Protein AF-A0A1Y2UDN9-F1 (afdb_monomer_lite)

Radius of gyration: 16.27 Å; chains: 1; bounding box: 39×38×45 Å

Structure (mmCIF, N/CA/C/O backbone):
data_AF-A0A1Y2UDN9-F1
#
_entry.id   AF-A0A1Y2UDN9-F1
#
loop_
_atom_site.group_PDB
_atom_site.id
_atom_site.type_symbol
_atom_site.label_atom_id
_atom_site.label_alt_id
_atom_site.label_comp_id
_atom_site.label_asym_id
_atom_site.label_entity_id
_atom_site.label_seq_id
_atom_site.pdbx_PDB_ins_code
_atom_site.Cartn_x
_atom_site.Cartn_y
_atom_site.Cartn_z
_atom_site.occupancy
_atom_site.B_iso_or_equiv
_atom_site.auth_seq_id
_atom_site.auth_comp_id
_atom_site.auth_asym_id
_atom_site.auth_atom_id
_atom_site.pdbx_PDB_model_num
ATOM 1 N N . MET A 1 1 ? -27.241 -13.152 34.740 1.00 37.03 1 MET A N 1
ATOM 2 C CA . MET A 1 1 ? -25.940 -13.431 34.098 1.00 37.03 1 MET A CA 1
ATOM 3 C C . MET A 1 1 ? -25.779 -12.438 32.962 1.00 37.03 1 MET A C 1
ATOM 5 O O . MET A 1 1 ? -26.514 -12.529 31.990 1.00 37.03 1 MET A O 1
ATOM 9 N N . VAL A 1 2 ? -24.936 -11.418 33.132 1.00 42.97 2 VAL A N 1
ATOM 10 C CA . VAL A 1 2 ? -24.679 -10.435 32.071 1.00 42.97 2 VAL A CA 1
ATOM 11 C C . VAL A 1 2 ? -23.726 -11.100 31.089 1.00 42.97 2 VAL A C 1
ATOM 13 O O . VAL A 1 2 ? -22.634 -11.514 31.474 1.00 42.97 2 VAL A O 1
ATOM 16 N N . ASN A 1 3 ? -24.183 -11.288 29.854 1.00 38.50 3 ASN A N 1
ATOM 17 C CA . ASN A 1 3 ? -23.412 -11.939 28.809 1.00 38.50 3 ASN A CA 1
ATOM 18 C C . ASN A 1 3 ? -22.277 -10.984 28.424 1.00 38.50 3 ASN A C 1
ATOM 20 O O . ASN A 1 3 ? -22.480 -10.039 27.664 1.00 38.50 3 ASN A O 1
ATOM 24 N N . ASN A 1 4 ? -21.102 -11.191 29.018 1.00 46.50 4 ASN A N 1
ATOM 25 C CA . ASN A 1 4 ? -19.884 -10.428 28.767 1.00 46.50 4 ASN A CA 1
ATOM 26 C C . ASN A 1 4 ? -19.296 -10.847 27.409 1.00 46.50 4 ASN A C 1
ATOM 28 O O . ASN A 1 4 ? -18.157 -11.300 27.320 1.00 46.50 4 ASN A O 1
ATOM 32 N N . SER A 1 5 ? -20.123 -10.761 26.360 1.00 51.50 5 SER A N 1
ATOM 33 C CA . SER A 1 5 ? -19.709 -10.795 24.965 1.00 51.50 5 SER A CA 1
ATOM 34 C C . SER A 1 5 ? -18.772 -9.617 24.811 1.00 51.50 5 SER A C 1
ATOM 36 O O . SER A 1 5 ? -19.217 -8.493 24.573 1.00 51.50 5 SER A O 1
ATOM 38 N N . SER A 1 6 ? -17.490 -9.885 25.044 1.00 52.12 6 SER A N 1
ATOM 39 C CA . SER A 1 6 ? -16.393 -8.959 24.882 1.00 52.12 6 SER A CA 1
ATOM 40 C C . SER A 1 6 ? -16.687 -8.148 23.637 1.00 52.12 6 SER A C 1
ATOM 42 O O . SER A 1 6 ? -16.804 -8.711 22.544 1.00 52.12 6 SER A O 1
ATOM 44 N N . ILE A 1 7 ? -16.868 -6.840 23.815 1.00 49.94 7 ILE A N 1
ATOM 45 C CA . ILE A 1 7 ? -16.781 -5.879 22.728 1.00 49.94 7 ILE A CA 1
ATOM 46 C C . ILE A 1 7 ? -15.335 -6.003 22.253 1.00 49.94 7 ILE A C 1
ATOM 48 O O . ILE A 1 7 ? -14.445 -5.257 22.642 1.00 49.94 7 ILE A O 1
ATOM 52 N N . ASN A 1 8 ? -15.082 -7.037 21.456 1.00 46.06 8 ASN A N 1
ATOM 53 C CA . ASN A 1 8 ? -13.920 -7.177 20.620 1.00 46.06 8 ASN A CA 1
ATOM 54 C C . ASN A 1 8 ? -14.138 -6.135 19.532 1.00 46.06 8 ASN A C 1
ATOM 56 O O . ASN A 1 8 ? -14.494 -6.460 18.399 1.00 46.06 8 ASN A O 1
ATOM 60 N N . HIS A 1 9 ? -13.969 -4.866 19.894 1.00 44.47 9 HIS A N 1
ATOM 61 C CA . HIS A 1 9 ? -13.613 -3.830 18.952 1.00 44.47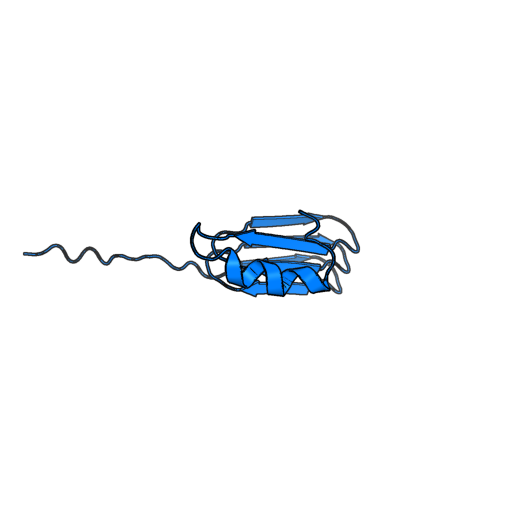 9 HIS A CA 1
ATOM 62 C C . HIS A 1 9 ? -12.249 -4.264 18.418 1.00 44.47 9 HIS A C 1
ATOM 64 O O . HIS A 1 9 ? -11.215 -3.891 18.964 1.00 44.47 9 HIS A O 1
ATOM 70 N N . ARG A 1 10 ? -12.251 -5.214 17.469 1.00 52.50 10 ARG A N 1
ATOM 71 C CA . ARG A 1 10 ? -11.055 -5.789 16.862 1.00 52.50 10 ARG A CA 1
ATOM 72 C C . ARG A 1 10 ? -10.376 -4.640 16.140 1.00 52.50 10 ARG A C 1
ATOM 74 O O . ARG A 1 10 ? -10.664 -4.388 14.973 1.00 52.50 10 ARG A O 1
ATOM 81 N N . LEU A 1 11 ? -9.519 -3.923 16.853 1.00 55.62 11 LEU A N 1
ATOM 82 C CA . LEU A 1 11 ? -8.510 -3.060 16.279 1.00 55.62 11 LEU A CA 1
ATOM 83 C C . LEU A 1 11 ? -7.612 -4.003 15.481 1.00 55.62 11 LEU A C 1
ATOM 85 O O . LEU A 1 11 ? -6.696 -4.608 16.027 1.00 55.62 11 LEU A O 1
ATOM 89 N N . ARG A 1 12 ? -7.984 -4.273 14.225 1.00 72.62 12 ARG A N 1
ATOM 90 C CA . ARG A 1 12 ? -7.170 -5.118 13.355 1.00 72.62 12 ARG A CA 1
ATOM 91 C C . ARG A 1 12 ? -5.856 -4.382 13.140 1.00 72.62 12 ARG A C 1
ATOM 93 O O . ARG A 1 12 ? -5.847 -3.158 13.008 1.00 72.62 12 ARG A O 1
ATOM 100 N N . GLU A 1 13 ? -4.761 -5.119 13.144 1.00 87.69 13 GLU A N 1
ATOM 101 C CA . GLU A 1 13 ? -3.451 -4.544 12.875 1.00 87.69 13 GLU A CA 1
ATOM 102 C C . GLU A 1 13 ? -3.388 -4.017 11.439 1.00 87.69 13 GLU A C 1
ATOM 104 O O . GLU A 1 13 ? -4.166 -4.416 10.564 1.00 87.69 13 GLU A O 1
ATOM 109 N N . ASN A 1 14 ? -2.470 -3.087 11.206 1.00 91.75 14 ASN A N 1
ATOM 110 C CA . ASN A 1 14 ? -2.176 -2.657 9.852 1.00 91.75 14 ASN A CA 1
ATOM 111 C C . ASN A 1 14 ? -1.386 -3.757 9.136 1.00 91.75 14 ASN A C 1
ATOM 113 O O . ASN A 1 14 ? -0.542 -4.413 9.747 1.00 91.75 14 ASN A O 1
ATOM 117 N N . ALA A 1 15 ? -1.635 -3.945 7.845 1.00 96.19 15 ALA A N 1
ATOM 118 C CA . ALA A 1 15 ? -0.868 -4.864 7.020 1.00 96.19 15 ALA A CA 1
ATOM 119 C C . ALA A 1 15 ? -0.334 -4.158 5.776 1.00 96.19 15 ALA A C 1
ATOM 121 O O . ALA A 1 15 ? -0.983 -3.291 5.178 1.00 96.19 15 ALA A O 1
ATOM 122 N N . SER A 1 16 ? 0.867 -4.562 5.374 1.00 95.19 16 SER A N 1
ATOM 123 C CA . SER A 1 16 ? 1.494 -4.093 4.149 1.00 95.19 16 SER A CA 1
ATOM 124 C C . SER A 1 16 ? 2.167 -5.244 3.411 1.00 95.19 16 SER A C 1
ATOM 126 O O . SER A 1 16 ? 2.761 -6.139 4.012 1.00 95.19 16 SER A O 1
ATOM 128 N N . HIS A 1 17 ? 2.056 -5.218 2.090 1.00 97.75 17 HIS A N 1
ATOM 129 C CA . HIS A 1 17 ? 2.801 -6.068 1.180 1.00 97.75 17 HIS A CA 1
ATOM 130 C C . HIS A 1 17 ? 3.472 -5.184 0.136 1.00 97.75 17 HIS A C 1
ATOM 132 O O . HIS A 1 17 ? 2.828 -4.311 -0.445 1.00 97.75 17 HIS A O 1
ATOM 138 N N . SER A 1 18 ? 4.754 -5.426 -0.117 1.00 96.56 18 SER A N 1
ATOM 139 C CA . SER A 1 18 ? 5.533 -4.683 -1.100 1.00 96.56 18 SER A CA 1
ATOM 140 C C . SER A 1 18 ? 6.380 -5.645 -1.917 1.00 96.56 18 SER A C 1
ATOM 142 O O . SER A 1 18 ? 7.221 -6.348 -1.359 1.00 96.56 18 SER A O 1
ATOM 144 N N . ALA A 1 19 ? 6.179 -5.632 -3.231 1.00 96.88 19 ALA A N 1
ATOM 145 C CA . ALA A 1 19 ? 7.050 -6.261 -4.213 1.00 96.88 19 ALA A CA 1
ATOM 146 C C . ALA A 1 19 ? 7.813 -5.176 -4.991 1.00 96.88 19 ALA A C 1
ATOM 148 O O . ALA A 1 19 ? 7.215 -4.165 -5.360 1.00 96.88 19 ALA A O 1
ATOM 149 N N . GLY A 1 20 ? 9.112 -5.390 -5.227 1.00 94.62 20 GLY A N 1
ATOM 150 C CA . GLY A 1 20 ? 10.029 -4.415 -5.836 1.00 94.62 20 GLY A CA 1
ATOM 151 C C . GLY A 1 20 ? 10.953 -3.726 -4.823 1.00 94.62 20 GLY A C 1
ATOM 152 O O . GLY A 1 20 ? 10.971 -4.073 -3.641 1.00 94.62 20 GLY A O 1
ATOM 153 N N . GLU A 1 21 ? 11.738 -2.758 -5.292 1.00 94.62 21 GLU A N 1
ATOM 154 C CA . GLU A 1 21 ? 12.761 -2.052 -4.512 1.00 94.62 21 GLU A CA 1
ATOM 155 C C . GLU A 1 21 ? 12.370 -0.605 -4.181 1.00 94.62 21 GLU A C 1
ATOM 157 O O . GLU A 1 21 ? 11.569 0.026 -4.869 1.00 94.62 21 GLU A O 1
ATOM 162 N N . TYR A 1 22 ? 12.966 -0.054 -3.117 1.00 97.06 22 TYR A N 1
ATOM 163 C CA . TYR A 1 22 ? 12.821 1.351 -2.695 1.00 97.06 22 TYR A CA 1
ATOM 164 C C . TYR A 1 22 ? 11.390 1.811 -2.371 1.00 97.06 22 TYR A C 1
ATOM 166 O O . TYR A 1 22 ? 11.110 3.010 -2.321 1.00 97.06 22 TYR A O 1
ATOM 174 N N . ASN A 1 23 ? 10.482 0.873 -2.110 1.00 95.75 23 ASN A N 1
ATOM 175 C CA . ASN A 1 23 ? 9.135 1.189 -1.661 1.00 95.75 23 ASN A CA 1
ATOM 176 C C . ASN A 1 23 ? 9.122 1.589 -0.178 1.00 95.75 23 ASN A C 1
ATOM 178 O O . ASN A 1 23 ? 9.861 1.047 0.644 1.00 95.75 23 ASN A O 1
ATOM 182 N N . SER A 1 24 ? 8.233 2.510 0.183 1.00 96.19 24 SER A N 1
ATOM 183 C CA . SER A 1 24 ? 8.023 2.957 1.558 1.00 96.19 24 SER A CA 1
ATOM 184 C C . SER A 1 24 ? 6.535 2.992 1.877 1.00 96.19 24 SER A C 1
ATOM 186 O O . SER A 1 24 ? 5.741 3.551 1.120 1.00 96.19 24 SER A O 1
ATOM 188 N N . THR A 1 25 ? 6.154 2.399 3.006 1.00 94.06 25 THR A N 1
ATOM 189 C CA . THR A 1 25 ? 4.787 2.450 3.531 1.00 94.06 25 THR A CA 1
ATOM 190 C C . THR A 1 25 ? 4.815 2.987 4.956 1.00 94.06 25 THR A C 1
ATOM 192 O O . THR A 1 25 ? 5.567 2.492 5.791 1.00 94.06 25 THR A O 1
ATOM 195 N N . LEU A 1 26 ? 3.983 3.988 5.231 1.00 93.75 26 LEU A N 1
ATOM 196 C CA . LEU A 1 26 ? 3.724 4.510 6.569 1.00 93.75 26 LEU A CA 1
ATOM 197 C C . LEU A 1 26 ? 2.230 4.380 6.862 1.00 93.75 26 LEU A C 1
ATOM 199 O O . LEU A 1 26 ? 1.406 4.890 6.107 1.00 93.75 26 LEU A O 1
ATOM 203 N N . GLN A 1 27 ? 1.887 3.709 7.957 1.00 92.56 27 GLN A N 1
ATOM 204 C CA . GLN A 1 27 ? 0.506 3.490 8.382 1.00 92.56 27 GLN A CA 1
ATOM 205 C C . GLN A 1 27 ? 0.355 3.923 9.840 1.00 92.56 27 GLN A C 1
ATOM 207 O O . GLN A 1 27 ? 1.085 3.446 10.707 1.00 92.56 27 GLN A O 1
ATOM 212 N N . ALA A 1 28 ? -0.599 4.812 10.104 1.00 85.50 28 ALA A N 1
ATOM 213 C CA . ALA A 1 28 ? -0.965 5.262 11.442 1.00 85.50 28 ALA A CA 1
ATOM 214 C C . ALA A 1 28 ? -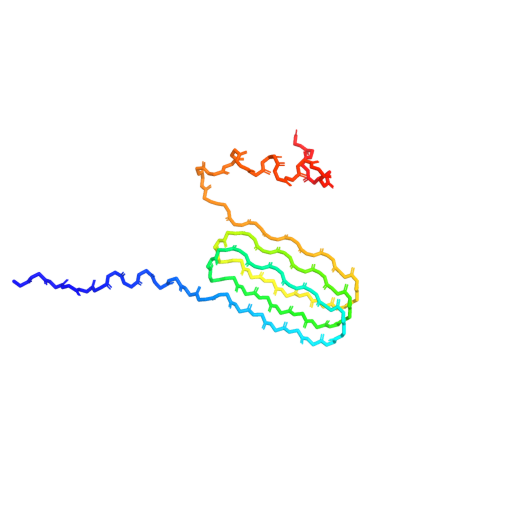2.477 5.103 11.650 1.00 85.50 28 ALA A C 1
ATOM 216 O O . ALA A 1 28 ? -3.267 5.543 10.817 1.00 85.50 28 ALA A O 1
ATOM 217 N N . GLY A 1 29 ? -2.872 4.487 12.767 1.00 86.56 29 GLY A N 1
ATOM 218 C CA . GLY A 1 29 ? -4.244 4.041 13.039 1.00 86.56 29 GLY A CA 1
ATOM 219 C C . GLY A 1 29 ? -4.372 2.519 12.947 1.00 86.56 29 GLY A C 1
ATOM 220 O O . GLY A 1 29 ? -3.374 1.813 13.104 1.00 86.56 29 GLY A O 1
ATOM 221 N N . TYR A 1 30 ? -5.583 2.018 12.706 1.00 87.31 30 TYR A N 1
ATOM 222 C CA . TYR A 1 30 ? -5.909 0.589 12.749 1.00 87.31 30 TYR A CA 1
ATOM 223 C C . TYR A 1 30 ? -6.557 0.092 11.451 1.00 87.31 30 TYR A C 1
ATOM 225 O O . TYR A 1 30 ? -7.276 0.823 10.774 1.00 87.31 30 TYR A O 1
ATOM 233 N N . ASN A 1 31 ? -6.387 -1.194 11.147 1.00 93.00 31 ASN A N 1
ATOM 234 C CA . ASN A 1 31 ? -6.990 -1.883 10.004 1.00 93.00 31 ASN A CA 1
ATOM 235 C C . ASN A 1 31 ? -6.627 -1.276 8.634 1.00 93.00 31 ASN A C 1
ATOM 237 O O . ASN A 1 31 ? -7.410 -1.373 7.693 1.00 93.00 31 ASN A O 1
ATOM 241 N N . ASN A 1 32 ? -5.462 -0.640 8.510 1.00 93.50 32 ASN A N 1
ATOM 242 C CA . ASN A 1 32 ? -4.983 -0.137 7.227 1.00 93.50 32 ASN A CA 1
ATOM 243 C C . ASN A 1 32 ? -4.331 -1.264 6.419 1.00 93.50 32 ASN A C 1
ATOM 245 O O . ASN A 1 32 ? -3.576 -2.068 6.964 1.00 93.50 32 ASN A O 1
ATOM 249 N N . GLN A 1 33 ? -4.615 -1.323 5.124 1.00 97.38 33 GLN A N 1
ATOM 250 C CA . GLN A 1 33 ? -4.122 -2.336 4.198 1.00 97.38 33 GLN A CA 1
ATOM 251 C C . GLN A 1 33 ? -3.407 -1.648 3.034 1.00 97.38 33 GLN A C 1
ATOM 253 O O . GLN A 1 33 ? -3.969 -0.756 2.396 1.00 97.38 33 GLN A O 1
ATOM 258 N N . SER A 1 34 ? -2.174 -2.062 2.746 1.00 96.88 34 SER A N 1
ATOM 259 C CA . SER A 1 34 ? -1.398 -1.556 1.610 1.00 96.88 34 SER A CA 1
ATOM 260 C C . SER A 1 34 ? -0.804 -2.699 0.797 1.00 96.88 34 SER A C 1
ATOM 262 O O . SER A 1 34 ? -0.174 -3.605 1.345 1.00 96.88 34 SER A O 1
ATOM 264 N N . LYS A 1 35 ? -0.972 -2.645 -0.524 1.00 98.38 35 LYS A N 1
ATOM 265 C CA . LYS A 1 35 ? -0.307 -3.530 -1.477 1.00 98.38 35 LYS A CA 1
ATOM 266 C C . LYS A 1 35 ? 0.419 -2.708 -2.535 1.00 98.38 35 LYS A C 1
ATOM 268 O O . LYS A 1 35 ? -0.218 -1.964 -3.275 1.00 98.38 35 LYS A O 1
ATOM 273 N N . ILE A 1 36 ? 1.729 -2.891 -2.639 1.00 98.00 36 ILE A N 1
ATOM 274 C CA . ILE A 1 36 ? 2.584 -2.246 -3.637 1.00 98.00 36 ILE A CA 1
ATOM 275 C C . ILE A 1 36 ? 3.180 -3.311 -4.560 1.00 98.00 36 ILE A C 1
ATOM 277 O O . ILE A 1 36 ? 3.692 -4.325 -4.081 1.00 98.00 36 ILE A O 1
ATOM 281 N N . ASP A 1 37 ? 3.117 -3.059 -5.865 1.00 98.00 37 ASP A N 1
ATOM 282 C CA . ASP A 1 37 ? 3.731 -3.870 -6.920 1.00 98.00 37 ASP A CA 1
ATOM 283 C C . ASP A 1 37 ? 4.490 -2.965 -7.913 1.00 98.00 37 ASP A C 1
ATOM 285 O O . ASP A 1 37 ? 3.885 -2.321 -8.776 1.00 98.00 37 ASP A O 1
ATOM 289 N N . GLY A 1 38 ? 5.811 -2.854 -7.736 1.00 97.00 38 GLY A N 1
ATOM 290 C CA . GLY A 1 38 ? 6.710 -2.015 -8.540 1.00 97.00 38 GLY A CA 1
ATOM 291 C C . GLY A 1 38 ? 7.777 -1.309 -7.694 1.00 97.00 38 GLY A C 1
ATOM 292 O O . GLY A 1 38 ? 7.955 -1.648 -6.529 1.00 97.00 38 GLY A O 1
ATOM 293 N N . ASN A 1 39 ? 8.502 -0.334 -8.249 1.00 96.19 39 ASN A N 1
ATOM 294 C CA . ASN A 1 39 ? 9.673 0.266 -7.587 1.00 96.19 39 ASN A CA 1
ATOM 295 C C . ASN A 1 39 ? 9.459 1.728 -7.156 1.00 96.19 39 ASN A C 1
ATOM 297 O O . ASN A 1 39 ? 8.741 2.485 -7.805 1.00 96.19 39 ASN A O 1
ATOM 301 N N . ALA A 1 40 ? 10.149 2.156 -6.097 1.00 97.38 40 ALA A N 1
ATOM 302 C CA . ALA A 1 40 ? 10.205 3.545 -5.623 1.00 97.38 40 ALA A CA 1
ATOM 303 C C . ALA A 1 40 ? 8.846 4.179 -5.246 1.00 97.38 40 ALA A C 1
ATOM 305 O O . ALA A 1 40 ? 8.686 5.401 -5.286 1.00 97.38 40 ALA A O 1
ATOM 306 N N . ASN A 1 41 ? 7.859 3.374 -4.846 1.00 97.00 41 ASN A N 1
ATOM 307 C CA . ASN A 1 41 ? 6.535 3.860 -4.457 1.00 97.00 41 ASN A CA 1
ATOM 308 C C . ASN A 1 41 ? 6.487 4.293 -2.986 1.00 97.00 41 ASN A C 1
ATOM 310 O O . ASN A 1 41 ? 7.081 3.665 -2.110 1.00 97.00 41 ASN A O 1
ATOM 314 N N . LYS A 1 42 ? 5.709 5.333 -2.685 1.00 96.31 42 LYS A N 1
ATOM 315 C CA . LYS A 1 42 ? 5.511 5.856 -1.327 1.00 96.31 42 LYS A CA 1
ATOM 316 C C . LYS A 1 42 ? 4.030 5.860 -0.984 1.00 96.31 42 LYS A C 1
ATOM 318 O O . LYS A 1 42 ? 3.262 6.585 -1.604 1.00 96.31 42 LYS A O 1
ATOM 323 N N . THR A 1 43 ? 3.634 5.101 0.031 1.00 94.62 43 THR A N 1
ATOM 324 C CA . THR A 1 43 ? 2.251 5.054 0.520 1.00 94.62 43 THR A CA 1
ATOM 325 C C . THR A 1 43 ? 2.177 5.561 1.953 1.00 94.62 43 THR A C 1
ATOM 327 O O . THR A 1 43 ? 2.925 5.107 2.817 1.00 94.62 43 THR A O 1
ATOM 330 N N . ARG A 1 44 ? 1.267 6.499 2.224 1.00 93.94 44 ARG A N 1
ATOM 331 C CA . ARG A 1 44 ? 0.970 6.994 3.573 1.00 93.94 44 ARG A CA 1
ATOM 332 C C . ARG A 1 44 ? -0.515 6.837 3.868 1.00 93.94 44 ARG A C 1
ATOM 334 O O . ARG A 1 44 ? -1.342 7.328 3.108 1.00 93.94 44 ARG A O 1
ATOM 341 N N . GLN A 1 45 ? -0.853 6.169 4.960 1.00 92.69 45 GLN A N 1
ATOM 342 C CA . GLN A 1 45 ? -2.234 5.973 5.393 1.00 92.69 45 GLN A CA 1
ATOM 343 C C . GLN A 1 45 ? -2.394 6.474 6.826 1.00 92.69 45 GLN A C 1
ATOM 345 O O . GLN A 1 45 ? -1.653 6.057 7.719 1.00 92.69 45 GLN A O 1
ATOM 350 N N . PHE A 1 46 ? -3.361 7.363 7.032 1.00 88.44 46 PHE A N 1
ATOM 351 C CA . PHE A 1 46 ? -3.696 7.935 8.333 1.00 88.44 46 PHE A CA 1
ATOM 352 C C . PHE A 1 46 ? -5.166 7.666 8.659 1.00 88.44 46 PHE A C 1
ATOM 354 O O . PHE A 1 46 ? -6.036 7.808 7.799 1.00 88.44 46 PHE A O 1
ATOM 361 N N . GLY A 1 47 ? -5.452 7.264 9.894 1.00 85.81 47 GLY A N 1
ATOM 362 C CA . GLY A 1 47 ? -6.799 6.904 10.332 1.00 85.81 47 GLY A CA 1
ATOM 363 C C . GLY A 1 47 ? -7.065 5.403 10.245 1.00 85.81 47 GLY A C 1
ATOM 364 O O . GLY A 1 47 ? -6.136 4.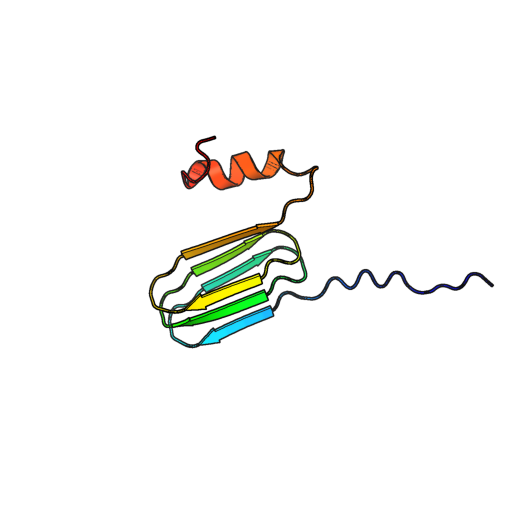596 10.221 1.00 85.81 47 GLY A O 1
ATOM 365 N N . ASN A 1 48 ? -8.342 5.021 10.250 1.00 87.56 48 ASN A N 1
ATOM 366 C CA . ASN A 1 48 ? -8.741 3.621 10.369 1.00 87.56 48 ASN A CA 1
ATOM 367 C C . ASN A 1 48 ? -9.375 3.087 9.083 1.00 87.56 48 ASN A C 1
ATOM 369 O O . ASN A 1 48 ? -10.270 3.720 8.531 1.00 87.56 48 ASN A O 1
ATOM 373 N N . GLY A 1 49 ? -8.985 1.879 8.670 1.00 90.81 49 GLY A N 1
ATOM 374 C CA . GLY A 1 49 ? -9.639 1.159 7.574 1.00 90.81 49 GLY A CA 1
ATOM 375 C C . GLY A 1 49 ? -9.283 1.642 6.167 1.00 90.81 49 GLY A C 1
ATOM 376 O O . GLY A 1 49 ? -10.078 1.438 5.255 1.00 90.81 49 GLY A O 1
ATOM 377 N N . ASN A 1 50 ? -8.126 2.279 5.973 1.00 93.12 50 ASN A N 1
ATOM 378 C CA . ASN A 1 50 ? -7.655 2.622 4.631 1.00 93.12 50 ASN A CA 1
ATOM 379 C C . ASN A 1 50 ? -7.251 1.356 3.856 1.00 93.12 50 ASN A C 1
ATOM 381 O O . ASN A 1 50 ? -6.644 0.449 4.423 1.00 93.12 50 ASN A O 1
ATOM 385 N N . GLU A 1 51 ? -7.516 1.314 2.552 1.00 96.56 51 GLU A N 1
ATOM 386 C CA . GLU A 1 51 ? -7.094 0.226 1.667 1.00 96.56 51 GLU A CA 1
ATOM 387 C C . GLU A 1 51 ? -6.484 0.799 0.383 1.00 96.56 51 GLU A C 1
ATOM 389 O O . GLU A 1 51 ? -7.140 1.532 -0.361 1.00 96.56 51 GLU A O 1
ATOM 394 N N . SER A 1 52 ? -5.217 0.478 0.113 1.00 94.94 52 SER A N 1
ATOM 395 C CA . SER A 1 52 ? -4.492 0.951 -1.066 1.00 94.94 52 SER A CA 1
ATOM 396 C C . SER A 1 52 ? -3.869 -0.192 -1.855 1.00 94.94 52 SER A C 1
ATOM 398 O O . SER A 1 52 ? -3.225 -1.085 -1.301 1.00 94.94 52 SER A O 1
ATOM 400 N N . LYS A 1 53 ? -3.988 -0.107 -3.181 1.00 97.88 53 LYS A N 1
ATOM 401 C CA . LYS A 1 53 ? -3.245 -0.928 -4.135 1.00 97.88 53 LYS A CA 1
ATOM 402 C C . LYS A 1 53 ? -2.529 -0.010 -5.122 1.00 97.88 53 LYS A C 1
ATOM 404 O O . LYS A 1 53 ? -3.188 0.682 -5.893 1.00 97.88 53 LYS A O 1
ATOM 409 N N . THR A 1 54 ? -1.203 -0.042 -5.118 1.00 96.88 54 THR A N 1
ATOM 410 C CA . THR A 1 54 ? -0.347 0.797 -5.964 1.00 96.88 54 THR A CA 1
ATOM 411 C C . THR A 1 54 ? 0.456 -0.093 -6.906 1.00 96.88 54 THR A C 1
ATOM 413 O O . THR A 1 54 ? 1.074 -1.058 -6.461 1.00 96.88 54 THR A O 1
ATOM 416 N N . ILE A 1 55 ? 0.420 0.209 -8.206 1.00 97.44 55 ILE A N 1
ATOM 417 C CA . ILE A 1 55 ? 1.078 -0.574 -9.260 1.00 97.44 55 ILE A CA 1
ATOM 418 C C . ILE A 1 55 ? 1.912 0.371 -10.131 1.00 97.44 55 ILE A C 1
ATOM 420 O O . ILE A 1 55 ? 1.421 1.428 -10.527 1.00 97.44 55 ILE A O 1
ATOM 424 N N . GLY A 1 56 ? 3.142 -0.020 -10.461 1.00 95.75 56 GLY A N 1
ATOM 425 C CA . GLY A 1 56 ? 4.059 0.758 -11.300 1.00 95.75 56 GLY A CA 1
ATOM 426 C C . GLY A 1 56 ? 5.199 1.390 -10.504 1.00 95.75 56 GLY A C 1
ATOM 427 O O . GLY A 1 56 ? 5.495 0.965 -9.388 1.00 95.75 56 GLY A O 1
ATOM 428 N N . ASN A 1 57 ? 5.861 2.392 -11.084 1.00 96.25 57 ASN A N 1
ATOM 429 C CA . ASN A 1 57 ? 7.056 2.998 -10.497 1.00 96.25 57 ASN A CA 1
ATOM 430 C C . ASN A 1 57 ? 6.800 4.435 -10.032 1.00 96.25 57 ASN A C 1
ATOM 432 O O . ASN A 1 57 ? 6.031 5.155 -10.662 1.00 96.25 57 ASN A O 1
ATOM 436 N N . GLU A 1 58 ? 7.482 4.842 -8.959 1.00 97.25 58 GLU A N 1
ATOM 437 C CA . GLU A 1 58 ? 7.554 6.233 -8.475 1.00 97.25 58 GLU A CA 1
ATOM 438 C C . GLU A 1 58 ? 6.207 6.863 -8.064 1.00 97.25 58 GLU A C 1
ATOM 440 O O . GLU A 1 58 ? 6.079 8.085 -7.963 1.00 97.25 58 GLU A O 1
ATOM 445 N N . ASN A 1 59 ? 5.187 6.054 -7.759 1.00 94.81 59 ASN A N 1
ATOM 446 C CA . ASN A 1 59 ? 3.903 6.590 -7.312 1.00 94.81 59 ASN A CA 1
ATOM 447 C C . ASN A 1 59 ? 3.986 7.117 -5.876 1.00 94.81 59 ASN A C 1
ATOM 449 O O . ASN A 1 59 ? 4.622 6.522 -5.002 1.00 94.81 59 ASN A O 1
ATOM 453 N N . THR A 1 60 ? 3.244 8.189 -5.601 1.00 95.12 60 THR A N 1
ATOM 454 C CA . THR A 1 60 ? 2.991 8.665 -4.237 1.00 95.12 60 THR A CA 1
ATOM 455 C C . THR A 1 60 ? 1.499 8.590 -3.942 1.00 95.12 60 THR A C 1
ATO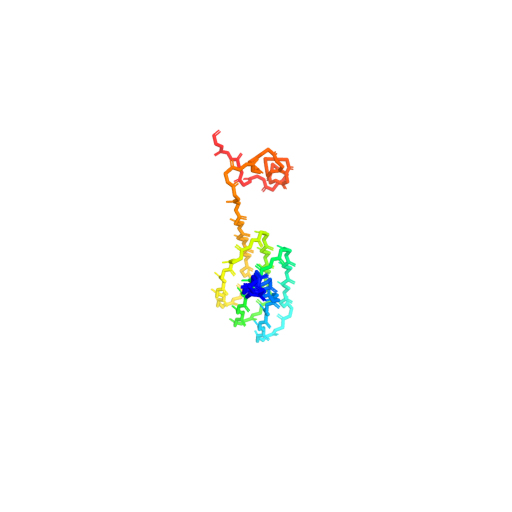M 457 O O . THR A 1 60 ? 0.688 9.209 -4.625 1.00 95.12 60 THR A O 1
ATOM 460 N N . THR A 1 61 ? 1.131 7.825 -2.919 1.00 91.75 61 THR A N 1
ATOM 461 C CA . THR A 1 61 ? -0.249 7.614 -2.481 1.00 91.75 61 THR A CA 1
ATOM 462 C C . THR A 1 61 ? -0.410 8.094 -1.048 1.00 91.75 61 THR A C 1
ATOM 464 O O . THR A 1 61 ? 0.388 7.762 -0.170 1.00 91.75 61 THR A O 1
ATOM 467 N N . MET A 1 62 ? -1.476 8.846 -0.796 1.00 91.69 62 MET A N 1
ATOM 468 C CA . MET A 1 62 ? -1.876 9.257 0.540 1.00 91.69 62 MET A CA 1
ATOM 469 C C . MET A 1 62 ? -3.363 8.973 0.721 1.00 91.69 62 MET A C 1
ATOM 471 O O . MET A 1 62 ? -4.167 9.364 -0.120 1.00 91.69 62 MET A O 1
ATOM 475 N N . GLN A 1 63 ? -3.724 8.282 1.798 1.00 90.81 63 GLN A N 1
ATOM 476 C CA . GLN A 1 63 ? -5.114 8.043 2.177 1.00 90.81 63 GLN A CA 1
ATOM 477 C C . GLN A 1 63 ? -5.338 8.464 3.619 1.00 90.81 63 GLN A C 1
ATOM 479 O O . GLN A 1 63 ? -4.481 8.273 4.487 1.00 90.81 63 GLN A O 1
ATOM 484 N N . ILE A 1 64 ? -6.491 9.071 3.851 1.00 86.50 64 ILE A N 1
ATOM 485 C CA . ILE A 1 64 ? -6.842 9.659 5.128 1.00 86.50 64 ILE A CA 1
ATOM 486 C C . ILE A 1 64 ? -8.288 9.273 5.426 1.00 86.50 64 ILE A C 1
ATOM 488 O O . ILE A 1 64 ? -9.201 9.669 4.704 1.00 86.50 64 ILE A O 1
ATOM 492 N N . ALA A 1 65 ? -8.488 8.527 6.506 1.00 86.88 65 ALA A N 1
ATOM 493 C CA . ALA A 1 65 ? -9.800 8.158 7.010 1.00 86.88 65 ALA A CA 1
ATOM 494 C C . ALA A 1 65 ? -10.095 8.967 8.275 1.00 86.88 65 ALA A C 1
ATOM 496 O O . ALA A 1 65 ? -9.513 8.723 9.335 1.00 86.88 65 ALA A O 1
ATOM 497 N N . ILE A 1 66 ? -11.001 9.938 8.161 1.00 75.12 66 ILE A N 1
ATOM 498 C CA . ILE A 1 66 ? -11.374 10.836 9.259 1.00 75.12 66 ILE A CA 1
ATOM 499 C C . ILE A 1 66 ? -12.787 10.537 9.746 1.00 75.12 66 ILE A C 1
ATOM 501 O O . ILE A 1 66 ? -13.699 10.311 8.953 1.00 75.12 66 ILE A O 1
ATOM 505 N N . GLY A 1 67 ? -12.975 10.557 11.065 1.00 69.94 67 GLY A N 1
ATOM 506 C CA . GLY A 1 67 ? -14.306 10.702 11.647 1.00 69.94 67 GLY A CA 1
ATOM 507 C C . GLY A 1 67 ? -14.765 12.160 11.564 1.00 69.94 67 GLY A C 1
ATOM 508 O O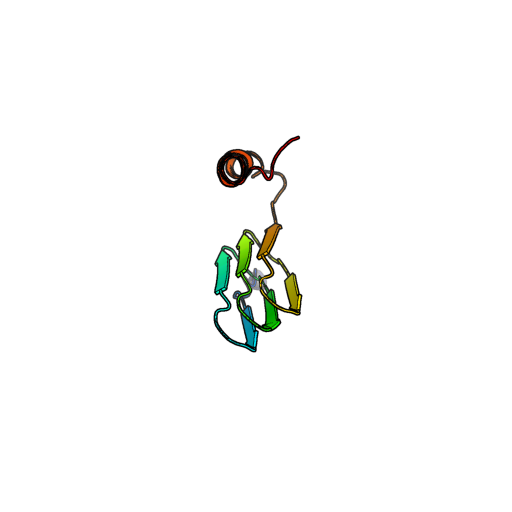 . GLY A 1 67 ? -13.940 13.068 11.487 1.00 69.94 67 GLY A O 1
ATOM 509 N N . ALA A 1 68 ? -16.075 12.401 11.646 1.00 62.00 68 ALA A N 1
ATOM 510 C CA . ALA A 1 68 ? -16.678 13.737 11.532 1.00 62.00 68 ALA A CA 1
ATOM 511 C C . ALA A 1 68 ? -16.155 14.790 12.539 1.00 62.00 68 ALA A C 1
ATOM 513 O O . ALA A 1 68 ? -16.401 15.978 12.361 1.00 62.00 68 ALA A O 1
ATOM 514 N N . ILE A 1 69 ? -15.451 14.372 13.595 1.00 56.25 69 ILE A N 1
ATOM 515 C CA . ILE A 1 69 ? -15.014 15.235 14.704 1.00 56.25 69 ILE A CA 1
ATOM 516 C C . ILE A 1 69 ? -13.577 15.760 14.516 1.00 56.25 69 ILE A C 1
ATOM 518 O O . ILE A 1 69 ? -13.216 16.751 15.141 1.00 56.25 69 ILE A O 1
ATOM 522 N N . ASP A 1 70 ? -12.763 15.172 13.632 1.00 59.88 70 ASP A N 1
ATOM 523 C CA . ASP A 1 70 ? -11.306 15.412 13.635 1.00 59.88 70 ASP A CA 1
ATOM 524 C C . ASP A 1 70 ? -10.791 16.317 12.497 1.00 59.88 70 ASP A C 1
ATOM 526 O O . ASP A 1 70 ? -9.600 16.371 12.207 1.00 59.88 70 ASP A O 1
ATOM 530 N N . LEU A 1 71 ? -11.681 17.062 11.832 1.00 57.97 71 LEU A N 1
ATOM 531 C CA . LEU A 1 71 ? -11.347 17.933 10.690 1.00 57.97 71 LEU A CA 1
ATOM 532 C C . LEU A 1 71 ? -10.309 19.028 11.020 1.00 57.97 71 LEU A C 1
ATOM 534 O O . LEU A 1 71 ? -9.574 19.462 10.133 1.00 57.97 71 LEU A O 1
ATOM 538 N N . GLY A 1 72 ? -10.223 19.458 12.284 1.00 59.66 72 GLY A N 1
ATOM 539 C CA . GLY A 1 72 ? -9.315 20.522 12.728 1.00 59.66 72 GLY A CA 1
ATOM 540 C C . GLY A 1 72 ? -7.832 20.151 12.628 1.00 59.66 72 GLY A C 1
ATOM 541 O O . GLY A 1 72 ? -7.050 20.920 12.072 1.00 59.66 72 GLY A O 1
ATOM 542 N N . PHE A 1 73 ? -7.457 18.948 13.078 1.00 58.09 73 PHE A N 1
ATOM 543 C CA . PHE A 1 73 ? -6.067 18.463 13.073 1.00 58.09 73 PHE A CA 1
ATOM 544 C C . PHE A 1 73 ? -5.498 18.292 11.654 1.00 58.09 73 PHE A C 1
ATOM 546 O O . PHE A 1 73 ? -4.293 18.411 11.429 1.00 58.09 73 PHE A O 1
ATOM 553 N N . TYR A 1 74 ? -6.368 18.036 10.675 1.00 59.84 74 TYR A N 1
ATOM 554 C CA . TYR A 1 74 ? -5.968 17.717 9.308 1.00 59.84 74 TYR A CA 1
ATOM 555 C C . TYR A 1 74 ? -5.591 18.922 8.458 1.00 59.84 74 TYR A C 1
ATOM 557 O O . TYR A 1 74 ? -4.681 18.819 7.632 1.00 59.84 74 TYR A O 1
ATOM 565 N N . THR A 1 75 ? -6.239 20.068 8.674 1.00 59.03 75 THR A N 1
ATOM 566 C CA . THR A 1 75 ? -5.887 21.283 7.930 1.00 59.03 75 THR A CA 1
ATOM 567 C C . THR A 1 75 ? -4.435 21.687 8.182 1.00 59.03 75 THR A C 1
ATOM 569 O O . THR A 1 75 ? -3.736 22.064 7.248 1.00 59.03 75 THR A O 1
ATOM 572 N N . ASP A 1 76 ? -3.929 21.514 9.401 1.00 61.31 76 ASP A N 1
ATOM 573 C CA . ASP A 1 76 ? -2.560 21.898 9.749 1.00 61.31 76 ASP A CA 1
ATOM 574 C C . ASP A 1 76 ? -1.510 20.871 9.300 1.00 61.31 76 ASP A C 1
ATOM 576 O O . ASP A 1 76 ? -0.382 21.245 8.982 1.00 61.31 76 ASP A O 1
ATOM 580 N N . MET A 1 77 ? -1.882 19.591 9.175 1.00 61.78 77 MET A N 1
ATOM 581 C CA . MET A 1 77 ? -0.978 18.540 8.693 1.00 61.78 77 MET A CA 1
ATOM 582 C C . MET A 1 77 ? -0.754 18.583 7.170 1.00 61.78 77 MET A C 1
ATOM 584 O O . MET A 1 77 ? 0.322 18.200 6.708 1.00 61.78 77 MET A O 1
ATOM 588 N N . PHE A 1 78 ? -1.737 19.050 6.385 1.00 62.84 78 PHE A N 1
ATOM 589 C CA . PHE A 1 78 ? -1.687 19.002 4.912 1.00 62.84 78 PHE A CA 1
ATOM 590 C C . PHE A 1 78 ? -1.455 20.333 4.197 1.00 62.84 78 PHE A C 1
ATOM 592 O O . PHE A 1 78 ? -0.992 20.317 3.053 1.00 62.84 78 PHE A O 1
ATOM 599 N N . LYS A 1 79 ? -1.659 21.474 4.869 1.00 63.53 79 LYS A N 1
ATOM 600 C CA . LYS A 1 79 ? -1.250 22.799 4.363 1.00 63.53 79 LYS A CA 1
ATOM 601 C C . LYS A 1 79 ? 0.198 22.840 3.833 1.00 63.53 79 LYS A C 1
ATOM 603 O O . LYS A 1 79 ? 0.391 23.380 2.748 1.00 63.53 79 LYS A O 1
ATOM 608 N N . PRO A 1 80 ? 1.215 22.242 4.494 1.00 60.62 80 PRO A N 1
ATOM 609 C CA . PRO A 1 80 ? 2.601 22.313 4.016 1.00 60.62 80 PRO A CA 1
ATOM 610 C C . PRO A 1 80 ? 2.862 21.555 2.710 1.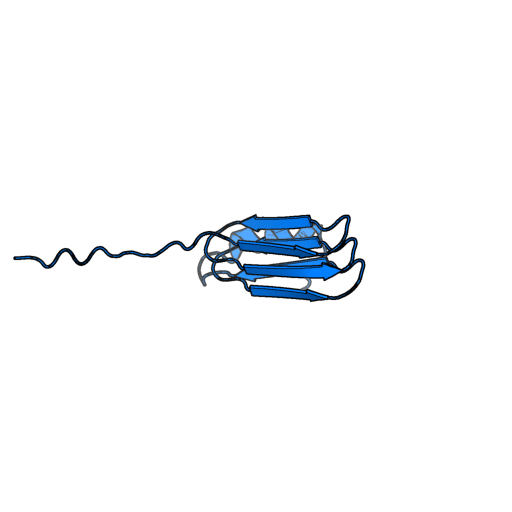00 60.62 80 PRO A C 1
ATOM 612 O O . PRO A 1 80 ? 3.887 21.780 2.073 1.00 60.62 80 PRO A O 1
ATOM 615 N N . PHE A 1 81 ? 1.968 20.642 2.321 1.00 60.81 81 PHE A N 1
ATOM 616 C CA . PHE A 1 81 ? 2.118 19.855 1.101 1.00 60.81 81 PHE A CA 1
ATOM 617 C C . PHE A 1 81 ? 1.445 20.512 -0.111 1.00 60.81 81 PHE A C 1
ATOM 619 O O . PHE A 1 81 ? 1.708 20.079 -1.227 1.00 60.81 81 PHE A O 1
ATOM 626 N N . GLY A 1 82 ? 0.629 21.562 0.079 1.00 58.47 82 GLY A N 1
ATOM 627 C CA . GLY A 1 82 ? -0.127 22.223 -0.997 1.00 58.47 82 GLY A CA 1
ATOM 628 C C . GLY A 1 82 ? -1.322 21.403 -1.496 1.00 58.47 82 GLY A C 1
ATOM 629 O O . GLY A 1 82 ? -1.725 21.532 -2.643 1.00 58.47 82 GLY A O 1
ATOM 630 N N . TRP A 1 83 ? -1.835 20.485 -0.671 1.00 57.59 83 TRP A N 1
ATOM 631 C CA . TRP A 1 83 ? -2.876 19.516 -1.060 1.00 57.59 83 TRP A CA 1
ATOM 632 C C . TRP A 1 83 ? -4.279 19.944 -0.608 1.00 57.59 83 TRP A C 1
ATOM 634 O O . TRP A 1 83 ? -5.232 19.181 -0.741 1.00 57.59 83 TRP A O 1
ATOM 644 N N . LEU A 1 84 ? -4.401 21.147 -0.043 1.00 53.06 84 LEU A N 1
ATOM 645 C CA . LEU A 1 84 ? -5.631 21.660 0.545 1.00 53.06 84 LEU A CA 1
ATOM 646 C C . LEU A 1 84 ? -5.874 23.110 0.093 1.00 53.06 84 LEU A C 1
ATOM 648 O O . LEU A 1 84 ? -5.775 24.033 0.894 1.00 53.06 84 LEU A O 1
ATOM 652 N N . ASP A 1 85 ? -6.179 23.289 -1.193 1.00 51.53 85 ASP A N 1
ATOM 653 C CA . ASP A 1 85 ? -6.841 24.497 -1.694 1.00 51.53 85 ASP A CA 1
ATOM 654 C C . ASP A 1 85 ? -8.352 24.201 -1.725 1.00 51.53 85 ASP A C 1
ATOM 656 O O . ASP A 1 85 ? -8.845 23.545 -2.644 1.00 51.53 85 ASP A O 1
ATOM 660 N N . LEU A 1 86 ? -9.063 24.598 -0.666 1.00 51.31 86 LEU A N 1
ATOM 661 C CA . LEU A 1 86 ? -10.526 24.523 -0.537 1.00 51.31 86 LEU A CA 1
ATOM 662 C C . LEU A 1 86 ? -11.120 25.928 -0.628 1.00 51.31 86 LEU A C 1
ATOM 664 O O . LEU A 1 86 ? -10.583 26.822 0.067 1.00 51.31 86 LEU A O 1
#

Foldseek 3Di:
DPPPPPPCPVQAAEDEDEDEELEEEAEEGGQHYYYYAEYNEYEYEEYYNHYDYYYYYNHYYYYYDDDPPCPVVVCVVCVVVVPDPD

Secondary structure (DSSP, 8-state):
-----------PPPEEEEESSS-EEEEESSS-EEEEESSS-EEEEEESS-EEEEESSS-EEEEEE--TT-HHHHHHHHGGGT----

Sequence (86 aa):
MVNNSSINHRLRENASHSAGEYNSTLQAGYNNQSKIDGNANKTRQFGNGNESKTIGNENTTMQIAIGAIDLGFYTDMFKPFGWLDL

pLDDT: mean 79.38, std 19.37, range [37.03, 98.38]